Protein AF-A0A849KP29-F1 (afdb_monomer_lite)

Foldseek 3Di:
DADDPPDDDDQVVQCVDPPQVVHDDDDDQVRCCCFLVAGPPQGFPPDTPHDDDDDHDPVRVPDDDDWHHPS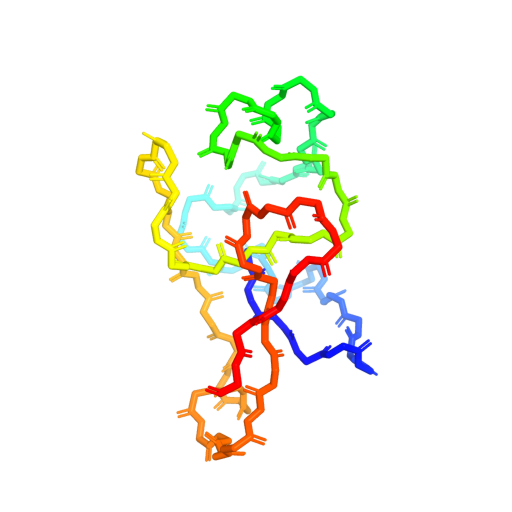DPPDIDD

InterPro domains:
  IPR007214 YbaK/aminoacyl-tRNA synthetase-associated domain [PF04073] (2-77)
  IPR036754 YbaK/aminoacyl-tRNA synthetase-associated domain superfamily [G3DSA:3.90.960.10] (1-78)
  IPR036754 YbaK/aminoacyl-tRNA synthetase-associated domain superfamily [SSF55826] (2-77)

pLDDT: mean 91.77, std 2.28, range [86.56, 96.0]

Secondary structure (DSSP, 8-state):
-B--TT----HHHHTTSTT-TT---PPPHHHHHHHHSS-TTS--SSS-SS-----B-HHHHH--S--EE-SSTT-EE-

Radius of gyration: 12.99 Å; chains: 1; bounding box: 28×26×30 Å

Organism: NCBI:txid2448455

Sequence (78 aa):
LLLRGDHDMNEVKVGKLPGLELGFRFATEAEIVEHFGCRPGYLGPVGTRKAVTVVADREVAVMADWICGANEVDFHLT

Structure (mmCIF, N/CA/C/O backbone):
data_AF-A0A849KP29-F1
#
_entry.id   AF-A0A849KP29-F1
#
loop_
_atom_site.group_PDB
_atom_site.id
_atom_site.type_symbol
_atom_site.label_atom_id
_atom_site.label_alt_id
_atom_site.label_comp_id
_atom_site.label_asym_id
_atom_site.label_entity_id
_atom_site.label_seq_id
_atom_site.pdbx_PDB_ins_code
_atom_site.Cartn_x
_atom_site.Cartn_y
_atom_site.Cartn_z
_atom_site.occupancy
_atom_site.B_iso_or_equiv
_atom_site.auth_seq_id
_atom_site.auth_comp_id
_atom_site.auth_asym_id
_atom_site.auth_atom_id
_atom_site.pdbx_PDB_model_num
ATOM 1 N N . LEU A 1 1 ? -1.458 2.969 3.152 1.00 92.06 1 LEU A N 1
ATOM 2 C CA . LEU A 1 1 ? -0.036 3.315 3.374 1.00 92.06 1 LEU A CA 1
ATOM 3 C C . LEU A 1 1 ? 0.777 2.566 2.338 1.00 92.06 1 LEU A C 1
ATOM 5 O O . LEU A 1 1 ? 0.512 1.385 2.156 1.00 92.06 1 LEU A O 1
ATOM 9 N N . LEU A 1 2 ? 1.687 3.240 1.642 1.00 92.94 2 LEU A N 1
ATOM 10 C CA . LEU A 1 2 ? 2.555 2.631 0.637 1.00 92.94 2 LEU A CA 1
ATOM 11 C C . LEU A 1 2 ? 3.987 2.606 1.184 1.00 92.94 2 LEU A C 1
ATOM 13 O O . LEU A 1 2 ? 4.582 3.657 1.423 1.00 92.94 2 LEU A O 1
ATOM 17 N N . LEU A 1 3 ? 4.484 1.397 1.433 1.00 92.94 3 LEU A N 1
ATOM 18 C CA . LEU A 1 3 ? 5.768 1.104 2.067 1.00 92.94 3 LEU A CA 1
ATOM 19 C C . LEU A 1 3 ? 6.593 0.201 1.145 1.00 92.94 3 LEU A C 1
ATOM 21 O O . LEU A 1 3 ? 6.037 -0.494 0.294 1.00 92.94 3 LEU A O 1
ATOM 25 N N . ARG A 1 4 ? 7.912 0.193 1.341 1.00 91.50 4 ARG A N 1
ATOM 26 C CA . ARG A 1 4 ? 8.805 -0.771 0.692 1.00 91.50 4 ARG A CA 1
ATOM 27 C C . ARG A 1 4 ? 8.547 -2.169 1.267 1.00 91.50 4 ARG A C 1
ATOM 29 O O . ARG A 1 4 ? 8.287 -2.289 2.459 1.00 91.50 4 ARG A O 1
ATOM 36 N N . GLY A 1 5 ? 8.599 -3.209 0.435 1.00 88.12 5 GLY A N 1
ATOM 37 C CA . GLY A 1 5 ? 8.201 -4.570 0.836 1.00 88.12 5 GLY A CA 1
ATOM 38 C C . GLY A 1 5 ? 9.085 -5.225 1.906 1.00 88.12 5 GLY A C 1
ATOM 39 O O . GLY A 1 5 ? 8.656 -6.169 2.556 1.00 88.12 5 GLY A O 1
ATOM 40 N N . ASP A 1 6 ? 10.301 -4.721 2.103 1.00 89.94 6 ASP A N 1
ATOM 41 C CA . ASP A 1 6 ? 11.248 -5.119 3.150 1.00 89.94 6 ASP A CA 1
ATOM 42 C C . ASP A 1 6 ? 11.179 -4.219 4.400 1.00 89.94 6 ASP A C 1
ATOM 44 O O . ASP A 1 6 ? 11.989 -4.374 5.312 1.00 89.94 6 ASP A O 1
ATOM 48 N N . HIS A 1 7 ? 10.247 -3.261 4.448 1.00 91.25 7 HIS A N 1
ATOM 49 C CA . HIS A 1 7 ? 10.028 -2.385 5.596 1.00 91.25 7 HIS A CA 1
ATOM 50 C C . HIS A 1 7 ? 8.712 -2.704 6.303 1.00 91.25 7 HIS A C 1
ATOM 52 O O . HIS A 1 7 ? 7.660 -2.828 5.678 1.00 91.25 7 HIS A O 1
ATOM 58 N N . ASP A 1 8 ? 8.758 -2.690 7.633 1.00 91.62 8 ASP A N 1
ATOM 59 C CA . ASP A 1 8 ? 7.566 -2.773 8.467 1.00 91.62 8 ASP A CA 1
ATOM 60 C C . ASP A 1 8 ? 6.964 -1.395 8.768 1.00 91.62 8 ASP A C 1
ATOM 62 O O . ASP A 1 8 ? 7.642 -0.364 8.860 1.00 91.62 8 ASP A O 1
ATOM 66 N N . MET A 1 9 ? 5.648 -1.384 8.972 1.00 91.19 9 MET A N 1
ATOM 67 C CA . MET A 1 9 ? 4.908 -0.195 9.376 1.00 91.19 9 MET A CA 1
ATOM 68 C C . MET A 1 9 ? 5.279 0.225 10.805 1.00 91.19 9 MET A C 1
ATOM 70 O O . MET A 1 9 ? 5.201 -0.563 11.741 1.00 91.19 9 MET A O 1
ATOM 74 N N . ASN A 1 10 ? 5.600 1.506 11.001 1.00 92.88 10 ASN A N 1
ATOM 75 C CA . ASN A 1 10 ? 5.835 2.065 12.332 1.00 92.88 10 ASN A CA 1
ATOM 76 C C . ASN A 1 10 ? 4.584 2.774 12.870 1.00 92.88 10 ASN A C 1
ATOM 78 O O . ASN A 1 10 ? 4.259 3.880 12.436 1.00 92.88 10 ASN A O 1
ATOM 82 N N . GLU A 1 11 ? 3.928 2.177 13.860 1.00 91.19 11 GLU A N 1
ATOM 83 C CA . GLU A 1 11 ? 2.666 2.672 14.428 1.00 91.19 11 GLU A CA 1
ATOM 84 C C . GLU A 1 11 ? 2.752 4.101 14.987 1.00 91.19 11 GLU A C 1
ATOM 86 O O . GLU A 1 11 ? 1.850 4.912 14.773 1.00 91.19 11 GLU A O 1
ATOM 91 N N . VAL A 1 12 ? 3.874 4.455 15.628 1.00 92.69 12 VAL A N 1
ATOM 92 C CA . VAL A 1 12 ? 4.102 5.802 16.185 1.00 92.69 12 VAL A CA 1
ATOM 93 C C . VAL A 1 12 ? 4.161 6.859 15.082 1.00 92.69 12 VAL A C 1
ATOM 95 O O . VAL A 1 12 ? 3.740 7.998 15.289 1.00 92.69 12 VAL A O 1
ATOM 98 N N . LYS A 1 13 ? 4.694 6.514 13.904 1.00 92.12 13 LYS A N 1
ATOM 99 C CA . LYS A 1 13 ? 4.693 7.411 12.740 1.00 92.12 13 LYS A CA 1
ATOM 100 C C . LYS A 1 13 ? 3.308 7.490 12.102 1.00 92.12 13 LYS A C 1
ATOM 102 O O . LYS A 1 13 ? 2.890 8.585 11.740 1.00 92.12 13 LYS A O 1
ATOM 107 N N . VAL A 1 14 ? 2.598 6.364 11.996 1.00 92.38 14 VAL A N 1
ATOM 108 C CA . VAL A 1 14 ? 1.247 6.316 11.411 1.00 92.38 14 VAL A CA 1
ATOM 109 C C . VAL A 1 14 ? 0.261 7.164 12.207 1.00 92.38 14 VAL A C 1
ATOM 111 O O . VAL A 1 14 ? -0.474 7.942 11.609 1.00 92.38 14 VAL A O 1
ATOM 114 N N . GLY A 1 15 ? 0.302 7.104 13.540 1.00 92.38 15 GLY A N 1
ATOM 115 C CA . GLY A 1 15 ? -0.576 7.907 14.401 1.00 92.38 15 GLY A CA 1
ATOM 116 C C . GLY A 1 15 ? -0.355 9.424 14.314 1.00 92.38 15 GLY A C 1
ATOM 117 O O . GLY A 1 15 ? -1.113 10.186 14.899 1.00 92.38 15 GLY A O 1
ATOM 118 N N . LYS A 1 16 ? 0.676 9.892 13.598 1.00 91.56 16 LYS A N 1
ATOM 119 C CA . LYS A 1 16 ? 0.910 11.323 13.333 1.00 91.56 16 LYS A CA 1
ATOM 120 C C . LYS A 1 16 ? 0.356 11.775 11.980 1.00 91.56 16 LYS A C 1
ATOM 122 O O . LYS A 1 16 ? 0.515 12.942 11.628 1.00 91.56 16 LYS A O 1
ATOM 127 N N . LEU A 1 17 ? -0.214 10.862 11.194 1.00 91.94 17 LEU A N 1
ATOM 128 C CA . LEU A 1 17 ? -0.763 11.172 9.880 1.00 91.94 17 LEU A CA 1
ATOM 129 C C . LEU A 1 17 ? -2.177 11.761 10.001 1.00 91.94 17 LEU A C 1
ATOM 131 O O . LEU A 1 17 ? -2.960 11.267 10.815 1.00 91.94 17 LEU A O 1
ATOM 135 N N . PRO A 1 18 ? -2.531 12.746 9.151 1.00 91.12 18 PRO A N 1
ATOM 136 C CA . PRO A 1 18 ? -3.880 13.292 9.099 1.00 91.12 18 PRO A CA 1
ATOM 137 C C . PRO A 1 18 ? -4.945 12.210 8.895 1.00 91.12 18 PRO A C 1
ATOM 139 O O . PRO A 1 18 ? -4.872 11.440 7.934 1.00 91.12 18 PRO A O 1
ATOM 142 N N . GLY A 1 19 ? -5.940 12.164 9.779 1.00 88.06 19 GLY A N 1
ATOM 143 C CA . GLY A 1 19 ? -7.040 11.196 9.753 1.00 88.06 19 GLY A CA 1
ATOM 144 C C . GLY A 1 19 ? -6.767 9.873 10.478 1.00 88.06 19 GLY A C 1
ATOM 145 O O . GLY A 1 19 ? -7.667 9.038 10.533 1.00 88.06 19 GLY A O 1
ATOM 146 N N . LEU A 1 20 ? -5.566 9.667 11.032 1.00 91.31 20 LEU A N 1
ATOM 147 C CA . LEU A 1 20 ? -5.192 8.472 11.809 1.00 91.31 20 LEU A CA 1
ATOM 148 C C . LEU A 1 20 ? -4.786 8.808 13.257 1.00 91.31 20 LEU A C 1
ATOM 150 O O . LEU A 1 20 ? -4.333 7.932 13.995 1.00 91.31 20 LEU A O 1
ATOM 154 N N . GLU A 1 21 ? -4.958 10.062 13.685 1.00 90.62 21 GLU A N 1
ATOM 155 C CA . GLU A 1 21 ? -4.516 10.558 14.997 1.00 90.62 21 GLU A CA 1
ATOM 156 C C . GLU A 1 21 ? -5.312 9.958 16.159 1.00 90.62 21 GLU A C 1
ATOM 158 O O . GLU A 1 21 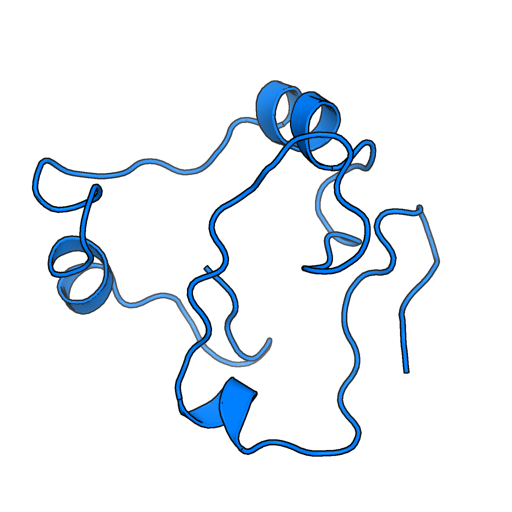? -4.807 9.841 17.274 1.00 90.62 21 GLU A O 1
ATOM 163 N N . LEU A 1 22 ? -6.560 9.561 15.898 1.00 87.50 22 LEU A N 1
ATOM 164 C CA . LEU A 1 22 ? -7.462 8.949 16.879 1.00 87.50 22 LEU A CA 1
ATOM 165 C C . LEU A 1 22 ? -7.339 7.417 16.932 1.00 87.50 22 LEU A C 1
ATOM 167 O O . LEU A 1 22 ? -8.140 6.753 17.590 1.00 87.50 22 LEU A O 1
ATOM 171 N N . GLY A 1 23 ? -6.335 6.860 16.251 1.00 87.38 23 GLY A N 1
ATOM 172 C CA . GLY A 1 23 ? -6.106 5.428 16.123 1.00 87.38 23 GLY A CA 1
ATOM 173 C C . GLY A 1 23 ? -6.448 4.900 14.733 1.00 87.38 23 GLY A C 1
ATOM 174 O O . GLY A 1 23 ? -7.131 5.535 13.932 1.00 87.38 23 GLY A O 1
ATOM 175 N N . PHE A 1 24 ? -5.942 3.706 14.443 1.00 91.94 24 PHE A N 1
ATOM 176 C CA . PHE A 1 24 ? -6.142 3.018 13.175 1.00 91.94 24 PHE A CA 1
ATOM 177 C C . PHE A 1 24 ? -6.290 1.517 13.412 1.00 91.94 24 PHE A C 1
ATOM 179 O O . PHE A 1 24 ? -5.908 0.983 14.452 1.00 91.94 24 PHE A O 1
ATOM 186 N N . ARG A 1 25 ? -6.841 0.827 12.417 1.00 94.06 25 ARG A N 1
ATOM 187 C CA . ARG A 1 25 ? -6.886 -0.633 12.361 1.00 94.06 25 ARG A CA 1
ATOM 188 C C . ARG A 1 25 ? -6.535 -1.095 10.959 1.00 94.06 25 ARG A C 1
ATOM 190 O O . ARG A 1 25 ? -6.677 -0.337 10.000 1.00 94.06 25 ARG A O 1
ATOM 197 N N . PHE A 1 26 ? -6.140 -2.354 10.836 1.00 92.44 26 PHE A N 1
ATOM 198 C CA . PHE A 1 26 ? -6.040 -2.978 9.526 1.00 92.44 26 PHE A CA 1
ATOM 199 C C . PHE A 1 26 ? -7.421 -3.072 8.862 1.00 92.44 26 PHE A C 1
ATOM 201 O O . PHE A 1 26 ? -8.455 -3.231 9.526 1.00 92.44 26 PHE A O 1
ATOM 208 N N . ALA A 1 27 ? -7.422 -2.932 7.538 1.00 93.19 27 ALA A N 1
ATOM 209 C CA . ALA A 1 27 ? -8.609 -3.149 6.729 1.00 93.19 27 ALA A CA 1
ATOM 210 C C . ALA A 1 27 ? -8.981 -4.635 6.754 1.00 93.19 27 ALA A C 1
ATOM 212 O O . ALA A 1 27 ? -8.114 -5.511 6.746 1.00 93.19 27 ALA A O 1
ATOM 213 N N . THR A 1 28 ? -10.277 -4.911 6.786 1.00 96.00 28 THR A N 1
ATOM 214 C CA . THR A 1 28 ? -10.804 -6.266 6.625 1.00 96.00 28 THR A CA 1
ATOM 215 C C . THR A 1 28 ? -10.709 -6.696 5.162 1.00 96.00 28 THR A C 1
ATOM 217 O O . THR A 1 28 ? -10.653 -5.860 4.260 1.00 96.00 28 THR A O 1
ATOM 220 N N . GLU A 1 29 ? -10.735 -8.002 4.896 1.00 94.44 29 GLU A N 1
ATOM 221 C CA . GLU A 1 29 ? -10.706 -8.516 3.520 1.00 94.44 29 GLU A CA 1
ATOM 222 C C . GLU A 1 29 ? -11.876 -7.981 2.675 1.00 94.44 29 GLU A C 1
ATOM 224 O O . GLU A 1 29 ? -11.683 -7.616 1.517 1.00 94.44 29 GLU A O 1
ATOM 229 N N . ALA A 1 30 ? -13.066 -7.851 3.270 1.00 95.44 30 ALA A N 1
ATOM 230 C CA . ALA A 1 30 ? -14.237 -7.294 2.597 1.00 95.44 30 ALA A CA 1
ATOM 231 C C . ALA A 1 30 ? -14.005 -5.843 2.138 1.00 95.44 30 ALA A C 1
ATOM 233 O O . ALA A 1 30 ? -14.278 -5.516 0.985 1.00 95.44 30 ALA A O 1
ATOM 234 N N . GLU A 1 31 ? -13.437 -4.997 3.004 1.00 95.50 31 GLU A N 1
ATOM 235 C CA . GLU A 1 31 ? -13.097 -3.606 2.669 1.00 95.50 31 GLU A CA 1
ATOM 236 C C . GLU A 1 31 ? -12.014 -3.537 1.584 1.00 95.50 31 GLU A C 1
ATOM 238 O O . GLU A 1 31 ? -12.084 -2.708 0.676 1.00 95.50 31 GLU A O 1
ATOM 243 N N . ILE A 1 32 ? -11.024 -4.432 1.633 1.00 94.62 32 ILE A N 1
ATOM 244 C CA . ILE A 1 32 ? -9.972 -4.511 0.612 1.00 94.62 32 ILE A CA 1
ATOM 245 C C . ILE A 1 32 ? -10.581 -4.840 -0.756 1.00 94.62 32 ILE A C 1
ATOM 247 O O . ILE A 1 32 ? -10.334 -4.126 -1.728 1.00 94.62 32 ILE A O 1
ATOM 251 N N . VAL A 1 33 ? -11.425 -5.871 -0.836 1.00 94.25 33 VAL A N 1
ATOM 252 C CA . VAL A 1 33 ? -12.093 -6.264 -2.087 1.00 94.25 33 VAL A CA 1
ATOM 253 C C . VAL A 1 33 ? -13.032 -5.164 -2.587 1.00 94.25 33 VAL A C 1
ATOM 255 O O . VAL A 1 33 ? -13.116 -4.920 -3.790 1.00 94.25 33 VAL A O 1
ATOM 258 N N . GLU A 1 34 ? -13.715 -4.459 -1.691 1.00 95.31 34 GLU A N 1
ATOM 259 C CA . GLU A 1 34 ? -14.594 -3.347 -2.049 1.00 95.31 34 GLU A CA 1
ATOM 260 C C . GLU A 1 34 ? -13.828 -2.163 -2.665 1.00 95.31 34 GLU A C 1
ATOM 262 O O . GLU A 1 34 ? -14.275 -1.588 -3.661 1.00 95.31 34 GLU A O 1
ATOM 267 N N . HIS A 1 35 ? -12.672 -1.806 -2.098 1.00 94.50 35 HIS A N 1
ATOM 268 C CA . HIS A 1 35 ? -11.897 -0.638 -2.525 1.00 94.50 35 HIS A CA 1
ATOM 269 C C . HIS A 1 35 ? -10.945 -0.917 -3.689 1.00 94.50 35 HIS A C 1
ATOM 271 O O . HIS A 1 35 ? -10.791 -0.067 -4.567 1.00 94.50 35 HIS A O 1
ATOM 277 N N . PHE A 1 36 ? -10.316 -2.089 -3.714 1.00 93.75 36 PHE A N 1
ATOM 278 C CA . PHE A 1 36 ? -9.299 -2.448 -4.704 1.00 93.75 36 PHE A CA 1
ATOM 279 C C . PHE A 1 36 ? -9.818 -3.436 -5.742 1.00 93.75 36 PHE A C 1
ATOM 281 O O . PHE A 1 36 ? -9.283 -3.506 -6.840 1.00 93.75 36 PHE A O 1
ATOM 288 N N . GLY A 1 37 ? -10.879 -4.183 -5.435 1.00 92.25 37 GLY A N 1
ATOM 289 C CA . GLY A 1 37 ? -11.417 -5.189 -6.346 1.00 92.25 37 GLY A CA 1
ATOM 290 C C . GLY A 1 37 ? -10.627 -6.483 -6.421 1.00 92.25 37 GLY A C 1
ATOM 291 O O . GLY A 1 37 ? -10.980 -7.350 -7.217 1.00 92.25 37 GLY A O 1
ATOM 292 N N . CYS A 1 38 ? -9.596 -6.611 -5.592 1.00 92.44 38 CYS A N 1
ATOM 293 C CA . CYS A 1 38 ? -8.673 -7.728 -5.575 1.00 92.44 38 CYS A CA 1
ATOM 294 C C . CYS A 1 38 ? -8.435 -8.192 -4.139 1.00 92.44 38 CYS A C 1
ATOM 296 O O . CYS A 1 38 ? -8.692 -7.465 -3.177 1.00 92.44 38 CYS A O 1
ATOM 298 N N . ARG A 1 39 ? -7.954 -9.425 -4.003 1.00 91.00 39 ARG A N 1
ATOM 299 C CA . ARG A 1 39 ? -7.568 -10.001 -2.716 1.00 91.00 39 ARG A CA 1
ATOM 300 C C . ARG A 1 39 ? -6.237 -9.400 -2.240 1.00 91.00 39 ARG A C 1
ATOM 302 O O . ARG A 1 39 ? -5.444 -8.942 -3.069 1.00 91.00 39 ARG A O 1
ATOM 309 N N . PRO A 1 40 ? -5.954 -9.437 -0.927 1.00 91.38 40 PRO A N 1
ATOM 310 C CA . PRO A 1 40 ? -4.637 -9.085 -0.404 1.00 91.38 40 PRO A CA 1
ATOM 311 C C . PRO A 1 40 ? -3.512 -9.833 -1.139 1.00 91.38 40 PRO A C 1
ATOM 313 O O . PRO A 1 40 ? -3.679 -10.992 -1.513 1.00 91.38 40 PRO A O 1
ATOM 316 N N . GLY A 1 41 ? -2.374 -9.166 -1.339 1.00 90.38 41 GLY A N 1
ATOM 317 C CA . GLY A 1 41 ? -1.202 -9.718 -2.037 1.00 90.38 41 GLY A CA 1
ATOM 318 C C . GLY A 1 41 ? -0.931 -9.111 -3.417 1.00 90.38 41 GLY A C 1
ATOM 319 O O . GLY A 1 41 ? 0.215 -9.104 -3.841 1.00 90.38 41 GLY A O 1
ATOM 320 N N . TYR A 1 42 ? -1.937 -8.520 -4.069 1.00 93.25 42 TYR A N 1
ATOM 321 C CA . TYR A 1 42 ? -1.799 -7.908 -5.405 1.00 93.25 42 TYR A CA 1
ATOM 322 C C . TYR A 1 42 ? -2.238 -6.436 -5.435 1.00 93.25 42 TYR A C 1
ATOM 324 O O . TYR A 1 42 ? -2.566 -5.884 -6.486 1.00 93.25 42 TYR A O 1
ATOM 332 N N . LEU A 1 43 ? -2.304 -5.800 -4.265 1.00 94.12 43 LEU A N 1
ATOM 333 C CA . LEU A 1 43 ? -2.829 -4.447 -4.104 1.00 94.12 43 LEU A CA 1
ATOM 334 C C . LEU A 1 43 ? -1.812 -3.405 -4.578 1.00 94.12 43 LEU A C 1
ATOM 336 O O . LEU A 1 43 ? -0.639 -3.456 -4.206 1.00 94.12 43 LEU A O 1
ATOM 340 N N . GLY A 1 44 ? -2.281 -2.436 -5.357 1.00 93.81 44 GLY A N 1
ATOM 341 C CA . GLY A 1 44 ? -1.482 -1.334 -5.878 1.00 93.81 44 GLY A CA 1
ATOM 342 C C . GLY A 1 44 ? -2.143 0.028 -5.710 1.00 93.81 44 GLY A C 1
ATOM 343 O O . GLY A 1 44 ? -3.368 0.118 -5.583 1.00 93.81 44 GLY A O 1
ATOM 344 N N . PRO A 1 45 ? -1.354 1.116 -5.748 1.00 92.31 45 PRO A N 1
ATOM 345 C CA . PRO A 1 45 ? -1.866 2.476 -5.606 1.00 92.31 45 PRO A CA 1
ATOM 346 C C . PRO A 1 45 ? -2.578 3.001 -6.867 1.00 92.31 45 PRO A C 1
ATOM 348 O O . PRO A 1 45 ? -3.173 4.074 -6.819 1.00 92.31 45 PRO A O 1
ATOM 351 N N . VAL A 1 46 ? -2.513 2.281 -7.992 1.00 92.00 46 VAL A N 1
ATOM 352 C CA . VAL A 1 46 ? -3.026 2.724 -9.298 1.00 92.00 46 VAL A CA 1
ATOM 353 C C . VAL A 1 46 ? -4.343 2.024 -9.632 1.00 92.00 46 VAL A C 1
ATOM 355 O O . VAL A 1 46 ? -4.440 0.807 -9.529 1.00 92.00 46 VAL A O 1
ATOM 358 N N . GLY A 1 47 ? -5.352 2.779 -10.078 1.00 89.75 47 GLY A N 1
ATOM 359 C CA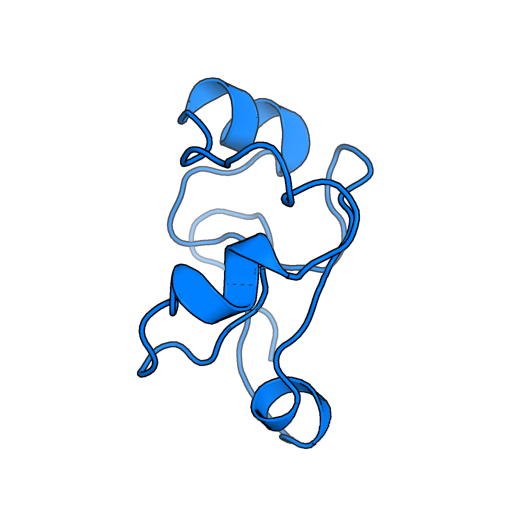 . GLY A 1 47 ? -6.586 2.202 -10.632 1.00 89.75 47 GLY A CA 1
ATOM 360 C C . GLY A 1 47 ? -7.491 1.512 -9.606 1.00 89.75 47 GLY A C 1
ATOM 361 O O . GLY A 1 47 ? -8.121 0.506 -9.919 1.00 89.75 47 GLY A O 1
ATOM 362 N N . THR A 1 48 ? -7.564 2.027 -8.377 1.00 92.44 48 THR A N 1
ATOM 363 C CA . THR A 1 48 ? -8.452 1.477 -7.343 1.00 92.44 48 THR A CA 1
ATOM 364 C C . THR A 1 48 ? -9.930 1.676 -7.701 1.00 92.44 48 THR A C 1
ATOM 366 O O . THR A 1 48 ? -10.307 2.682 -8.302 1.00 92.44 48 THR A O 1
ATOM 369 N N . ARG A 1 49 ? -10.802 0.733 -7.310 1.00 93.12 49 ARG A N 1
ATOM 370 C CA . ARG A 1 49 ? -12.254 0.811 -7.581 1.00 93.12 49 ARG A CA 1
ATOM 371 C C . ARG A 1 49 ? -12.921 1.975 -6.863 1.00 93.12 49 ARG A C 1
ATOM 373 O O . ARG A 1 49 ? -13.811 2.617 -7.416 1.00 93.12 49 ARG A O 1
ATOM 380 N N . LYS A 1 50 ? -12.517 2.225 -5.619 1.00 93.25 50 LYS A N 1
ATOM 381 C CA . LYS A 1 50 ? -12.940 3.390 -4.837 1.00 93.25 50 LYS A CA 1
ATOM 382 C C . LYS A 1 50 ? -11.745 4.280 -4.555 1.00 93.25 50 LYS A C 1
ATOM 384 O O . LYS A 1 50 ? -10.609 3.808 -4.501 1.00 93.25 50 LYS A O 1
ATOM 389 N N . ALA A 1 51 ? -12.012 5.565 -4.345 1.00 91.25 51 ALA A N 1
ATOM 390 C CA . ALA A 1 51 ? -10.977 6.510 -3.961 1.00 91.25 51 ALA A CA 1
ATOM 391 C C . ALA A 1 51 ? -10.307 6.055 -2.655 1.00 91.25 51 ALA A C 1
ATOM 393 O O . ALA A 1 51 ? -10.982 5.745 -1.670 1.00 91.25 51 ALA A O 1
ATOM 394 N N . VAL A 1 52 ? -8.977 6.020 -2.664 1.00 92.00 52 VAL A N 1
ATOM 395 C CA . VAL A 1 52 ? -8.149 5.778 -1.482 1.00 92.00 52 VAL A CA 1
ATOM 396 C C . VAL A 1 52 ? -7.101 6.873 -1.380 1.00 92.00 52 VAL A C 1
ATOM 398 O O . VAL A 1 52 ? -6.481 7.258 -2.371 1.00 92.00 52 VAL A O 1
ATOM 401 N N . THR A 1 53 ? -6.886 7.376 -0.169 1.00 92.12 53 THR A N 1
ATOM 402 C CA . THR A 1 53 ? -5.797 8.316 0.089 1.00 92.12 53 THR A CA 1
ATOM 403 C C . THR A 1 53 ? -4.494 7.536 0.193 1.00 92.12 53 THR A C 1
ATOM 405 O O . THR A 1 53 ? -4.291 6.751 1.123 1.00 92.12 53 THR A O 1
ATOM 408 N N . VAL A 1 54 ? -3.596 7.753 -0.764 1.00 92.44 54 VAL A N 1
ATOM 409 C CA . VAL A 1 54 ? -2.266 7.146 -0.749 1.00 92.44 54 VAL A CA 1
ATOM 410 C C . VAL A 1 54 ? -1.314 8.059 0.012 1.00 92.44 54 VAL A C 1
ATOM 412 O O . VAL A 1 54 ? -1.043 9.183 -0.395 1.00 92.44 54 VAL A O 1
ATOM 415 N N . VAL A 1 55 ? -0.781 7.547 1.117 1.00 92.81 55 VAL A N 1
ATOM 416 C CA . VAL A 1 55 ? 0.369 8.133 1.809 1.00 92.81 55 VAL A CA 1
ATOM 417 C C . VAL A 1 55 ? 1.560 7.233 1.522 1.00 92.81 55 VAL A C 1
ATOM 419 O O . VAL A 1 55 ? 1.574 6.080 1.967 1.00 92.81 55 VAL A O 1
ATOM 422 N N . ALA A 1 56 ? 2.508 7.744 0.741 1.00 92.50 56 ALA A N 1
ATOM 423 C CA . ALA A 1 56 ? 3.734 7.047 0.377 1.00 92.50 56 ALA A CA 1
ATOM 424 C C . ALA A 1 56 ? 4.871 7.409 1.331 1.00 92.50 56 ALA A C 1
ATOM 426 O O . ALA A 1 56 ? 5.049 8.579 1.681 1.00 92.50 56 ALA A O 1
ATOM 427 N N . ASP A 1 57 ? 5.636 6.401 1.749 1.00 92.06 57 ASP A N 1
ATOM 428 C CA . ASP A 1 57 ? 6.895 6.637 2.445 1.00 92.06 57 ASP A CA 1
ATOM 429 C C . ASP A 1 57 ? 7.864 7.420 1.549 1.00 92.06 57 ASP A C 1
ATOM 431 O O . ASP A 1 57 ? 7.854 7.291 0.321 1.00 92.06 57 ASP A O 1
ATOM 435 N N . ARG A 1 58 ? 8.698 8.259 2.168 1.00 89.25 58 ARG A N 1
ATOM 436 C CA . ARG A 1 58 ? 9.635 9.117 1.435 1.00 89.25 58 ARG A CA 1
ATOM 437 C C . ARG A 1 58 ? 10.644 8.309 0.631 1.00 89.25 58 ARG A C 1
ATOM 439 O O . ARG A 1 58 ? 10.997 8.754 -0.453 1.00 89.25 58 ARG A O 1
ATOM 446 N N . GLU A 1 59 ? 11.063 7.146 1.130 1.00 86.56 59 GLU A N 1
ATOM 447 C CA . GLU A 1 59 ? 11.952 6.241 0.398 1.00 86.56 59 GLU A CA 1
ATOM 448 C C . GLU A 1 59 ? 11.267 5.752 -0.881 1.00 86.56 59 GLU A C 1
ATOM 450 O O . GLU A 1 59 ? 11.835 5.863 -1.960 1.00 86.56 59 GLU A O 1
ATOM 455 N N . VAL A 1 60 ? 10.003 5.321 -0.794 1.00 86.94 60 VAL A N 1
ATOM 456 C CA . VAL A 1 60 ? 9.228 4.882 -1.970 1.00 86.94 60 VAL A CA 1
ATOM 457 C C . VAL A 1 60 ? 9.081 6.010 -2.997 1.00 86.94 60 VAL A C 1
ATOM 459 O O . VAL A 1 60 ? 9.151 5.763 -4.196 1.00 86.94 60 VAL A O 1
ATOM 462 N N . ALA A 1 61 ? 8.912 7.254 -2.544 1.00 87.38 61 ALA A N 1
ATOM 463 C CA . ALA A 1 61 ? 8.729 8.407 -3.426 1.00 87.38 61 ALA A CA 1
ATOM 464 C C . ALA A 1 61 ? 9.976 8.780 -4.250 1.00 87.38 61 ALA A C 1
ATOM 466 O O . ALA A 1 61 ? 9.839 9.439 -5.279 1.00 87.38 61 ALA A O 1
ATOM 467 N N . VAL A 1 62 ? 11.175 8.398 -3.799 1.00 89.56 62 VAL A N 1
ATOM 468 C CA . VAL A 1 62 ? 12.445 8.686 -4.495 1.00 89.56 62 VAL A CA 1
ATOM 469 C C . VAL A 1 62 ? 13.048 7.459 -5.179 1.00 89.56 62 VAL A C 1
ATOM 471 O O . VAL A 1 62 ? 14.079 7.572 -5.839 1.00 89.56 62 VAL A O 1
ATOM 474 N N . MET A 1 63 ? 12.423 6.290 -5.030 1.00 87.06 63 MET A N 1
ATOM 475 C CA . MET A 1 63 ? 12.816 5.071 -5.728 1.00 87.06 63 MET A CA 1
ATOM 476 C C . MET A 1 63 ? 12.450 5.139 -7.214 1.00 87.06 63 MET A C 1
ATOM 478 O O . MET A 1 63 ? 11.434 5.713 -7.602 1.00 87.06 63 MET A O 1
ATOM 482 N N . ALA A 1 64 ? 13.268 4.487 -8.035 1.00 86.75 64 ALA A N 1
ATOM 483 C CA . ALA A 1 64 ? 13.006 4.239 -9.449 1.00 86.75 64 ALA A CA 1
ATOM 484 C C . ALA A 1 64 ? 12.857 2.730 -9.693 1.00 86.75 64 ALA A C 1
ATOM 486 O O . ALA A 1 64 ? 13.336 1.933 -8.884 1.00 86.75 64 ALA A O 1
ATOM 487 N N . ASP A 1 65 ? 12.193 2.368 -10.793 1.00 87.25 65 ASP A N 1
ATOM 488 C CA . ASP A 1 65 ? 12.116 1.002 -11.330 1.00 87.25 65 ASP A CA 1
ATOM 489 C C . ASP A 1 65 ? 11.708 -0.064 -10.294 1.00 87.25 65 ASP A C 1
ATOM 491 O O . ASP A 1 65 ? 12.375 -1.085 -10.112 1.00 87.25 65 ASP A O 1
ATOM 495 N N . TRP A 1 66 ? 10.613 0.187 -9.572 1.00 89.50 66 TRP A N 1
ATOM 496 C CA . TRP A 1 66 ? 10.096 -0.714 -8.541 1.00 89.50 66 TRP A CA 1
ATOM 497 C C . TRP A 1 66 ? 8.708 -1.247 -8.889 1.00 89.50 66 TRP A C 1
ATOM 499 O O . TRP A 1 66 ? 7.939 -0.637 -9.625 1.00 89.50 66 TRP A O 1
ATOM 509 N N . ILE A 1 67 ? 8.394 -2.408 -8.317 1.00 91.31 67 ILE A N 1
ATOM 510 C CA . ILE A 1 67 ? 7.200 -3.184 -8.641 1.00 91.31 67 ILE A CA 1
ATOM 511 C C . ILE A 1 67 ? 6.099 -2.909 -7.616 1.00 91.31 67 ILE A C 1
ATOM 513 O O . ILE A 1 67 ? 6.350 -2.922 -6.409 1.00 91.31 67 ILE A O 1
ATOM 517 N N . CYS A 1 68 ? 4.862 -2.730 -8.081 1.00 93.00 68 CYS A N 1
ATOM 518 C CA . CYS A 1 68 ? 3.680 -2.673 -7.216 1.00 93.00 68 CYS A CA 1
ATOM 519 C C . CYS A 1 68 ? 2.575 -3.619 -7.698 1.00 93.00 68 CYS A C 1
ATOM 521 O O . CYS A 1 68 ? 2.615 -4.110 -8.825 1.00 93.00 68 CYS A O 1
ATOM 523 N N . GLY A 1 69 ? 1.591 -3.915 -6.846 1.00 93.56 69 GLY A N 1
ATOM 524 C CA . GLY A 1 69 ? 0.453 -4.742 -7.250 1.00 93.56 69 GLY A CA 1
ATOM 525 C C . GLY A 1 69 ? -0.359 -4.086 -8.372 1.00 93.56 69 GLY A C 1
ATOM 526 O O . GLY A 1 69 ? -0.459 -2.864 -8.437 1.00 93.56 69 GLY A O 1
ATOM 527 N N . ALA A 1 70 ? -0.950 -4.883 -9.261 1.00 94.56 70 ALA A N 1
ATOM 528 C CA . ALA A 1 70 ? -1.764 -4.363 -10.365 1.00 94.56 70 ALA A CA 1
ATOM 529 C C . ALA A 1 70 ? -3.264 -4.252 -10.040 1.00 94.56 70 ALA A C 1
ATOM 531 O O . ALA A 1 70 ? -4.054 -3.926 -10.919 1.00 94.56 70 ALA A O 1
ATOM 532 N N . ASN A 1 71 ? -3.679 -4.535 -8.799 1.00 93.56 71 ASN A N 1
ATOM 533 C CA . ASN A 1 71 ? -5.089 -4.712 -8.423 1.00 93.56 71 ASN A CA 1
ATOM 534 C C . ASN A 1 71 ? -5.798 -5.832 -9.212 1.00 93.56 71 ASN A C 1
ATOM 536 O O . ASN A 1 71 ? -7.024 -5.865 -9.298 1.00 93.56 71 ASN A O 1
ATOM 540 N N . GLU A 1 72 ? -5.026 -6.794 -9.718 1.00 93.31 72 GLU A N 1
ATOM 541 C CA . GLU A 1 72 ? -5.493 -7.992 -10.409 1.00 93.31 72 GLU A CA 1
ATOM 542 C C . GLU A 1 72 ? -4.670 -9.195 -9.933 1.00 93.31 72 GLU A C 1
ATOM 544 O O . GLU A 1 72 ? -3.477 -9.073 -9.654 1.00 93.31 72 GLU A O 1
ATOM 549 N N . VAL A 1 73 ? -5.324 -10.346 -9.774 1.00 93.00 73 VAL A N 1
ATOM 550 C CA . VAL A 1 73 ? -4.673 -11.561 -9.268 1.00 93.00 73 VAL A CA 1
ATOM 551 C C . VAL A 1 73 ? -3.613 -12.019 -10.266 1.00 93.00 73 VAL A C 1
ATOM 553 O O . VAL A 1 73 ? -3.890 -12.116 -11.452 1.00 93.00 73 VAL A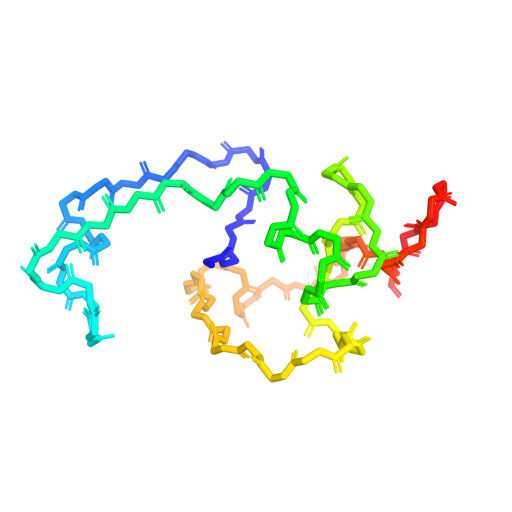 O 1
ATOM 556 N N . ASP A 1 74 ? -2.419 -12.314 -9.758 1.00 92.88 74 ASP A N 1
ATOM 557 C CA . ASP A 1 74 ? -1.238 -12.765 -10.508 1.00 92.88 74 ASP A CA 1
ATOM 558 C C . ASP A 1 74 ? -0.567 -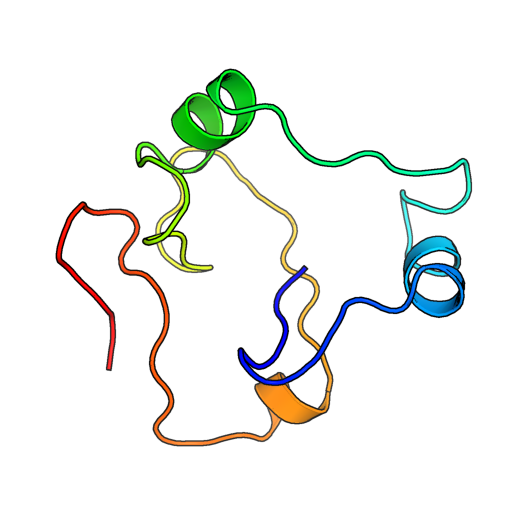11.704 -11.401 1.00 92.88 74 ASP A C 1
ATOM 560 O O . ASP A 1 74 ? 0.387 -12.018 -12.114 1.00 92.88 74 ASP A O 1
ATOM 564 N N . PHE A 1 75 ? -0.961 -10.429 -11.283 1.00 93.50 75 PHE A N 1
ATOM 565 C CA . PHE A 1 75 ? -0.351 -9.317 -12.021 1.00 93.50 75 PHE A CA 1
ATOM 566 C C . PHE A 1 75 ? 0.298 -8.263 -11.119 1.00 93.50 75 PHE A C 1
ATOM 568 O O . PHE A 1 75 ? -0.169 -7.949 -10.020 1.00 93.50 75 PHE A O 1
ATOM 575 N N . HIS A 1 76 ? 1.377 -7.676 -11.639 1.00 93.75 76 HIS A N 1
ATOM 576 C CA . HIS A 1 76 ? 2.112 -6.570 -11.035 1.00 93.75 76 HIS A CA 1
ATOM 577 C C . HIS A 1 76 ? 2.425 -5.505 -12.091 1.00 93.75 76 HIS A C 1
ATOM 579 O O . HIS A 1 76 ? 2.508 -5.809 -13.281 1.00 93.75 76 HIS A O 1
ATOM 585 N N . LEU A 1 77 ? 2.603 -4.265 -11.643 1.00 91.38 77 LEU A N 1
ATOM 586 C CA . LEU A 1 77 ? 3.064 -3.149 -12.463 1.00 91.38 77 LEU A 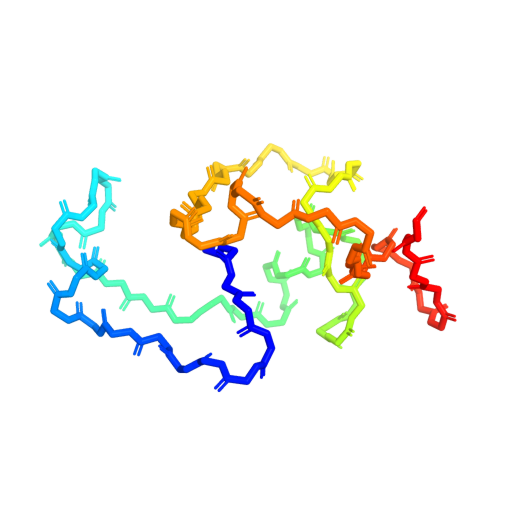CA 1
ATOM 587 C C . LEU A 1 77 ? 4.576 -2.988 -12.292 1.00 91.38 77 LEU A C 1
ATOM 589 O O . LEU A 1 77 ? 5.066 -3.034 -11.161 1.00 91.38 77 LEU A O 1
ATOM 593 N N . THR A 1 78 ? 5.272 -2.799 -13.412 1.00 87.12 78 THR A N 1
ATOM 594 C CA . THR A 1 78 ? 6.723 -2.574 -13.535 1.00 87.12 78 THR A CA 1
ATOM 595 C C . THR A 1 78 ? 6.998 -1.218 -14.154 1.00 87.12 78 THR A C 1
ATOM 597 O O . THR A 1 78 ? 6.267 -0.894 -15.121 1.00 87.12 78 THR A O 1
#